Protein AF-S7SUB6-F1 (afdb_monomer)

pLDDT: mean 89.47, std 15.47, range [43.06, 98.5]

Structure (mmCIF, N/CA/C/O backbone):
data_AF-S7SUB6-F1
#
_entry.id   AF-S7SUB6-F1
#
loop_
_atom_site.group_PDB
_atom_site.id
_atom_site.type_symbol
_atom_site.label_atom_id
_atom_site.label_alt_id
_atom_site.label_comp_id
_atom_site.label_asym_id
_atom_site.label_entity_id
_atom_site.label_seq_id
_atom_site.pdbx_PDB_ins_code
_atom_site.Cartn_x
_atom_site.Cartn_y
_atom_site.Cartn_z
_atom_site.occupancy
_atom_site.B_iso_or_equiv
_atom_site.auth_seq_id
_atom_site.auth_comp_id
_atom_site.auth_asym_id
_atom_site.auth_atom_id
_atom_site.pdbx_PDB_model_num
ATOM 1 N N . MET A 1 1 ? 14.342 2.939 -26.545 1.00 86.25 1 MET A N 1
ATOM 2 C CA . MET A 1 1 ? 15.662 2.496 -26.038 1.00 86.25 1 MET A CA 1
ATOM 3 C C . MET A 1 1 ? 16.570 3.664 -25.688 1.00 86.25 1 MET A C 1
ATOM 5 O O . MET A 1 1 ? 17.601 3.454 -25.065 1.00 86.25 1 MET A O 1
ATOM 9 N N . ASP A 1 2 ? 16.173 4.881 -26.047 1.00 90.00 2 ASP A N 1
ATOM 10 C CA . ASP A 1 2 ? 17.003 6.080 -26.032 1.00 90.00 2 ASP A CA 1
ATOM 11 C C . ASP A 1 2 ? 17.676 6.333 -24.681 1.00 90.00 2 ASP A C 1
ATOM 13 O O . ASP A 1 2 ? 18.876 6.564 -24.652 1.00 90.00 2 ASP A O 1
ATOM 17 N N . ASP A 1 3 ? 16.956 6.220 -23.560 1.00 93.88 3 ASP A N 1
ATOM 18 C CA . ASP A 1 3 ? 17.545 6.399 -22.226 1.00 93.88 3 ASP A CA 1
ATOM 19 C C . ASP A 1 3 ? 18.558 5.319 -21.843 1.00 93.88 3 ASP A C 1
ATOM 21 O O . ASP A 1 3 ? 19.603 5.639 -21.283 1.00 93.88 3 ASP A O 1
ATOM 25 N N . LEU A 1 4 ? 18.296 4.055 -22.182 1.00 93.38 4 LEU A N 1
ATOM 26 C CA . LEU A 1 4 ? 19.220 2.958 -21.885 1.00 93.38 4 LEU A CA 1
ATOM 27 C C . LEU A 1 4 ? 20.514 3.096 -22.704 1.00 93.38 4 LEU A C 1
ATOM 29 O O . LEU A 1 4 ? 21.608 2.931 -22.170 1.00 93.38 4 LEU A O 1
ATOM 33 N N . ASN A 1 5 ? 20.401 3.525 -23.964 1.00 93.94 5 ASN A N 1
ATOM 34 C CA . ASN A 1 5 ? 21.551 3.761 -24.839 1.00 93.94 5 ASN A CA 1
ATOM 35 C C . ASN A 1 5 ? 22.452 4.932 -24.404 1.00 93.94 5 ASN A C 1
ATOM 37 O O . ASN A 1 5 ? 23.592 5.019 -24.854 1.00 93.94 5 ASN A O 1
ATOM 41 N N . LYS A 1 6 ? 21.988 5.816 -23.506 1.00 95.06 6 LYS A N 1
ATOM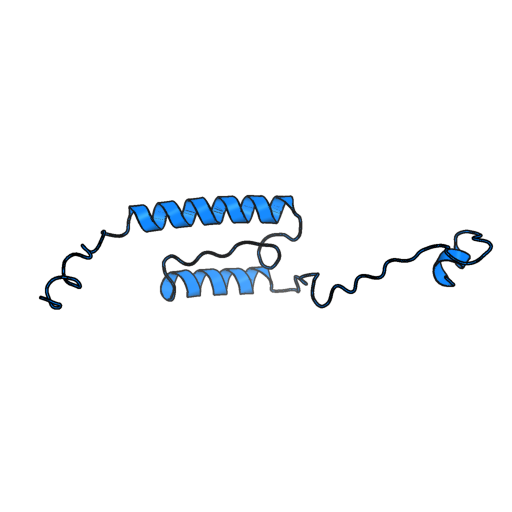 42 C CA . LYS A 1 6 ? 22.825 6.881 -22.917 1.00 95.06 6 LYS A CA 1
ATOM 43 C C . LYS A 1 6 ? 23.841 6.345 -21.906 1.00 95.06 6 LYS A C 1
ATOM 45 O O . LYS A 1 6 ? 24.818 7.032 -21.624 1.00 95.06 6 LYS A O 1
ATOM 50 N N . VAL A 1 7 ? 23.602 5.161 -21.336 1.00 96.44 7 VAL A N 1
ATOM 51 C CA . VAL A 1 7 ? 24.436 4.579 -20.268 1.00 96.44 7 VAL A CA 1
ATOM 52 C C . VAL A 1 7 ? 25.083 3.250 -20.656 1.00 96.44 7 VAL A C 1
ATOM 54 O O . VAL A 1 7 ? 26.066 2.852 -20.038 1.00 96.44 7 VAL A O 1
ATOM 57 N N . MET A 1 8 ? 24.570 2.566 -21.681 1.00 94.44 8 MET A N 1
ATOM 58 C CA . MET A 1 8 ? 25.138 1.319 -22.192 1.00 94.44 8 MET A CA 1
ATOM 59 C C . MET A 1 8 ? 24.933 1.187 -23.700 1.00 94.44 8 MET A C 1
ATOM 61 O O . MET A 1 8 ? 23.887 1.554 -24.214 1.00 94.44 8 MET A O 1
ATOM 65 N N . ASN A 1 9 ? 25.910 0.641 -24.423 1.00 91.75 9 ASN A N 1
ATOM 66 C CA . ASN A 1 9 ? 25.809 0.516 -25.876 1.00 91.75 9 ASN A CA 1
ATOM 67 C C . ASN A 1 9 ? 25.087 -0.785 -26.263 1.00 91.75 9 ASN A C 1
ATOM 69 O O . ASN A 1 9 ? 25.709 -1.848 -26.298 1.00 91.75 9 ASN A O 1
ATOM 73 N N . ILE A 1 10 ? 23.783 -0.711 -26.540 1.00 93.06 10 ILE A N 1
ATOM 74 C CA . ILE A 1 10 ? 22.996 -1.855 -27.019 1.00 93.06 10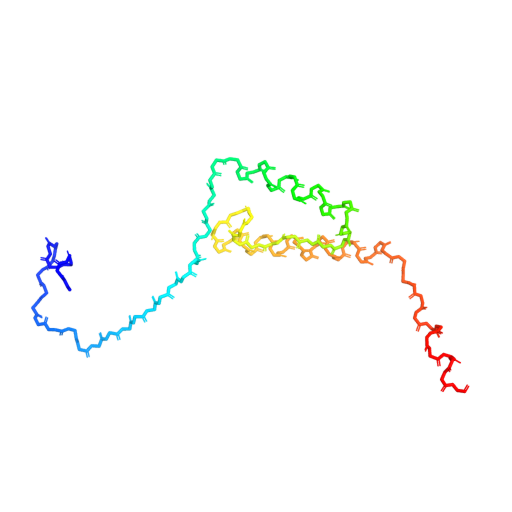 ILE A CA 1
ATOM 75 C C . ILE A 1 10 ? 22.800 -1.710 -28.526 1.00 93.06 10 ILE A C 1
ATOM 77 O O . ILE A 1 10 ? 22.079 -0.831 -28.999 1.00 93.06 10 ILE A O 1
ATOM 81 N N . ALA A 1 11 ? 23.449 -2.593 -29.283 1.00 89.88 11 ALA A N 1
ATOM 82 C CA . ALA A 1 11 ? 23.277 -2.679 -30.725 1.00 89.88 11 ALA A CA 1
ATOM 83 C C . ALA A 1 11 ? 22.060 -3.550 -31.076 1.00 89.88 11 ALA A C 1
ATOM 85 O O . ALA A 1 11 ? 21.863 -4.617 -30.498 1.00 89.88 11 ALA A O 1
ATOM 86 N N . GLY A 1 12 ? 21.276 -3.118 -32.065 1.00 89.75 12 GLY A N 1
ATOM 87 C CA . GLY A 1 12 ? 20.112 -3.862 -32.553 1.00 89.75 12 GLY A CA 1
ATOM 88 C C . GLY A 1 12 ? 18.805 -3.551 -31.815 1.00 89.75 12 GLY A C 1
ATOM 89 O O . GLY A 1 12 ? 18.716 -2.617 -31.019 1.00 89.75 12 GLY A O 1
ATOM 90 N N . GLN A 1 13 ? 17.761 -4.312 -32.143 1.00 92.25 13 GLN A N 1
ATOM 91 C CA . GLN A 1 13 ? 16.422 -4.194 -31.557 1.00 92.25 13 GLN A CA 1
ATOM 92 C C . GLN A 1 13 ? 16.161 -5.366 -30.600 1.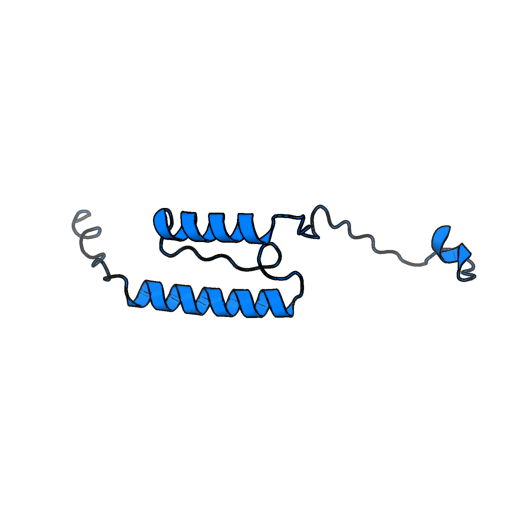00 92.25 13 GLN A C 1
ATOM 94 O O . GLN A 1 13 ? 16.716 -6.445 -30.819 1.00 92.25 13 GLN A O 1
ATOM 99 N N . PRO A 1 14 ? 15.329 -5.192 -29.555 1.00 93.75 14 PRO A N 1
ATOM 100 C CA . PRO A 1 14 ? 14.967 -6.297 -28.676 1.00 93.75 14 PRO A CA 1
ATOM 101 C C . PRO A 1 14 ? 14.232 -7.389 -29.463 1.00 93.75 14 PRO A C 1
ATOM 103 O O . PRO A 1 14 ? 13.255 -7.104 -30.151 1.00 93.75 14 PRO A O 1
ATOM 106 N N . GLU A 1 15 ? 14.681 -8.639 -29.327 1.00 96.75 15 GLU A N 1
ATOM 107 C CA . GLU A 1 15 ? 14.018 -9.807 -29.930 1.00 96.75 15 GLU A CA 1
ATOM 108 C C . GLU A 1 15 ? 12.632 -10.050 -29.311 1.00 96.75 15 GLU A C 1
ATOM 110 O O . GLU A 1 15 ? 11.699 -10.482 -29.984 1.00 96.75 15 GLU A O 1
ATOM 115 N N . PHE A 1 16 ? 12.480 -9.714 -28.027 1.00 96.94 16 PHE A N 1
ATOM 116 C CA . PHE A 1 16 ? 11.240 -9.863 -27.278 1.00 96.94 16 PHE A CA 1
ATOM 117 C C . PHE A 1 16 ? 11.069 -8.738 -26.254 1.00 96.94 16 PHE A C 1
ATOM 119 O O . PHE A 1 16 ? 12.036 -8.276 -25.645 1.00 96.94 16 PHE A O 1
ATOM 126 N N . ALA A 1 17 ? 9.824 -8.308 -26.040 1.00 95.31 17 ALA A N 1
ATOM 127 C CA . ALA A 1 17 ? 9.484 -7.288 -25.057 1.00 95.31 17 ALA A CA 1
ATOM 128 C C . ALA A 1 17 ? 8.144 -7.591 -24.376 1.00 95.31 17 ALA A C 1
ATOM 130 O O . ALA A 1 17 ? 7.158 -7.917 -25.036 1.00 95.31 17 ALA A O 1
ATOM 131 N N . VAL A 1 18 ? 8.095 -7.401 -23.054 1.00 97.50 18 VAL A N 1
ATOM 132 C CA . VAL A 1 18 ? 6.861 -7.441 -22.255 1.00 97.50 18 VAL A CA 1
ATOM 133 C C . VAL A 1 18 ? 6.666 -6.089 -21.595 1.00 97.50 18 VAL A C 1
ATOM 135 O O . VAL A 1 18 ? 7.555 -5.586 -20.911 1.00 97.50 18 VAL A O 1
ATOM 138 N N . ILE A 1 19 ? 5.488 -5.504 -21.791 1.00 97.06 19 ILE A N 1
ATOM 139 C CA . ILE A 1 19 ? 5.138 -4.201 -21.231 1.00 97.06 19 ILE A CA 1
ATOM 140 C C . ILE A 1 19 ? 3.929 -4.377 -20.319 1.00 97.06 19 ILE A C 1
ATOM 142 O O . ILE A 1 19 ? 2.828 -4.664 -20.785 1.00 97.06 19 ILE A O 1
ATOM 146 N N . SER A 1 20 ? 4.128 -4.121 -19.028 1.00 97.44 20 SER A N 1
ATOM 147 C CA . SER A 1 20 ? 3.065 -4.133 -18.020 1.00 97.44 20 SER A CA 1
ATOM 148 C C . SER A 1 20 ? 2.850 -2.729 -17.467 1.00 97.44 20 SER A C 1
ATOM 150 O O . SER A 1 20 ? 3.789 -2.078 -17.009 1.00 97.44 20 SER A O 1
ATOM 152 N N . ARG A 1 21 ? 1.605 -2.237 -17.510 1.00 97.31 21 ARG A N 1
ATOM 153 C CA . ARG A 1 21 ? 1.247 -0.893 -17.030 1.00 97.31 21 ARG A CA 1
ATOM 154 C C . ARG A 1 21 ? 0.532 -0.969 -15.687 1.00 97.31 21 ARG A C 1
ATOM 156 O O . ARG A 1 21 ? -0.626 -1.367 -15.615 1.00 97.31 21 ARG A O 1
ATOM 163 N N . TRP A 1 22 ? 1.196 -0.489 -14.647 1.00 96.50 22 TRP A N 1
ATOM 164 C CA . TRP A 1 22 ? 0.691 -0.506 -13.279 1.00 96.50 22 TRP A CA 1
ATOM 165 C C . TRP A 1 22 ? 0.057 0.839 -12.907 1.00 96.50 22 TRP A C 1
ATOM 167 O O . TRP A 1 22 ? 0.707 1.741 -12.381 1.00 96.50 22 TRP A O 1
ATOM 177 N N . LYS A 1 23 ? -1.233 1.008 -13.221 1.00 96.62 23 LYS A N 1
ATOM 178 C CA . LYS A 1 23 ? -1.971 2.243 -12.906 1.00 96.62 23 LYS A CA 1
ATOM 179 C C . LYS A 1 23 ? -2.312 2.291 -11.415 1.00 96.62 23 LYS A C 1
ATOM 181 O O . LYS A 1 23 ? -3.008 1.408 -10.932 1.00 96.62 23 LYS A O 1
ATOM 186 N N . ARG A 1 24 ? -1.895 3.357 -10.717 1.00 94.50 24 ARG A N 1
ATOM 187 C CA . ARG A 1 24 ? -2.171 3.581 -9.278 1.00 94.50 24 ARG A CA 1
ATOM 188 C C . ARG A 1 24 ? -1.689 2.433 -8.371 1.00 94.50 24 ARG A C 1
ATOM 190 O O . ARG A 1 24 ? -2.279 2.192 -7.328 1.00 94.50 24 ARG A O 1
ATOM 197 N N . ALA A 1 25 ? -0.628 1.732 -8.769 1.00 93.19 25 ALA A N 1
ATOM 198 C CA . ALA A 1 25 ? -0.108 0.587 -8.017 1.00 93.19 25 ALA A CA 1
ATOM 199 C C . ALA A 1 25 ? 0.797 0.973 -6.839 1.00 93.19 25 ALA A C 1
ATOM 201 O O . ALA A 1 25 ? 1.135 0.118 -6.033 1.00 93.19 25 ALA A O 1
ATOM 202 N N . MET A 1 26 ? 1.196 2.246 -6.751 1.00 93.62 26 MET A N 1
ATOM 203 C CA . MET A 1 26 ? 2.110 2.739 -5.728 1.00 93.62 26 MET A CA 1
ATOM 204 C C . MET A 1 26 ? 1.395 3.745 -4.817 1.00 93.62 26 MET A C 1
ATOM 206 O O . MET A 1 26 ? 1.292 4.921 -5.189 1.00 93.62 26 MET A O 1
ATOM 210 N N . PRO A 1 27 ? 0.888 3.314 -3.647 1.00 95.25 27 PRO A N 1
ATOM 211 C CA . PRO A 1 27 ? 0.378 4.215 -2.620 1.00 95.25 27 PRO A CA 1
ATOM 212 C C . PRO A 1 27 ? 1.378 5.329 -2.305 1.00 95.25 27 PRO A C 1
ATOM 214 O O . PRO A 1 27 ? 2.579 5.093 -2.207 1.00 95.25 27 PRO A O 1
ATOM 217 N N . GLN A 1 28 ? 0.876 6.555 -2.174 1.00 96.19 28 GLN A N 1
ATOM 218 C CA . GLN A 1 28 ? 1.688 7.729 -1.862 1.00 96.19 28 GLN A CA 1
ATOM 219 C C . GLN A 1 28 ? 1.344 8.217 -0.459 1.00 96.19 28 GLN A C 1
ATOM 221 O O . GLN A 1 28 ? 0.252 8.738 -0.224 1.00 96.19 28 GLN A O 1
ATOM 226 N N . TYR A 1 29 ? 2.278 8.061 0.476 1.00 95.81 29 TYR A N 1
ATOM 227 C CA . TYR A 1 29 ? 2.110 8.536 1.847 1.00 95.81 29 TYR A CA 1
ATOM 228 C C . TYR A 1 29 ? 2.537 9.997 1.931 1.00 95.81 29 TYR A C 1
ATOM 230 O O . TYR A 1 29 ? 3.691 10.325 2.196 1.00 95.81 29 TYR A O 1
ATOM 238 N N . THR A 1 30 ? 1.600 10.897 1.651 1.00 97.00 30 THR A N 1
ATOM 239 C CA . THR A 1 30 ? 1.844 12.336 1.775 1.00 97.00 30 THR A CA 1
ATOM 240 C C . THR A 1 30 ? 1.847 12.771 3.238 1.00 97.00 30 THR A C 1
ATOM 242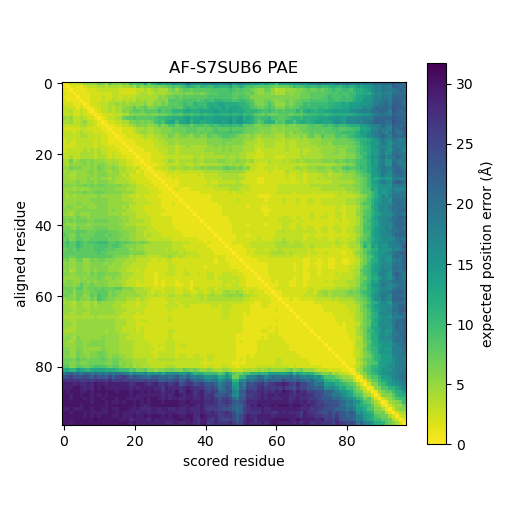 O O . THR A 1 30 ? 1.349 12.062 4.117 1.00 97.00 30 THR A O 1
ATOM 245 N N . VAL A 1 31 ? 2.360 13.975 3.506 1.00 98.31 31 VAL A N 1
ATOM 246 C CA . VAL A 1 31 ? 2.275 14.602 4.833 1.00 98.31 31 VAL A CA 1
ATOM 247 C C . VAL A 1 31 ? 0.834 14.523 5.362 1.00 98.31 31 VAL A C 1
ATOM 249 O O . VAL A 1 31 ? -0.137 14.725 4.621 1.00 98.31 31 VAL A O 1
ATOM 252 N N . GLY A 1 32 ? 0.682 14.153 6.634 1.00 97.81 32 GLY A N 1
ATOM 253 C CA . GLY A 1 32 ? -0.624 13.920 7.254 1.00 97.81 32 GLY A CA 1
ATOM 254 C C . GLY A 1 32 ? -1.153 12.479 7.142 1.00 97.81 32 GLY A C 1
ATOM 255 O O . GLY A 1 32 ? -2.287 12.218 7.540 1.00 97.81 32 GLY A O 1
ATOM 256 N N . HIS A 1 33 ? -0.413 11.545 6.526 1.00 97.88 33 HIS A N 1
ATOM 257 C CA . HIS A 1 33 ? -0.887 10.166 6.308 1.00 97.88 33 HIS A CA 1
ATOM 258 C C . HIS A 1 33 ? -1.216 9.438 7.609 1.00 97.88 33 HIS A C 1
ATOM 260 O O . HIS A 1 33 ? -2.270 8.814 7.717 1.00 97.88 33 HIS A O 1
ATOM 266 N N . ARG A 1 34 ? -0.350 9.566 8.615 1.00 96.94 34 ARG A N 1
ATOM 267 C CA . ARG A 1 34 ? -0.523 8.894 9.908 1.00 96.94 34 ARG A CA 1
ATOM 268 C C . ARG A 1 34 ? -1.747 9.420 10.651 1.00 96.94 34 ARG A C 1
ATOM 270 O O . ARG A 1 34 ? -2.497 8.642 11.227 1.00 96.94 34 ARG A O 1
ATOM 277 N N . GLU A 1 35 ? -1.975 10.724 10.585 1.00 98.19 35 GLU A N 1
ATOM 278 C CA . GLU A 1 35 ? -3.099 11.420 11.203 1.00 98.19 35 GLU A CA 1
ATOM 279 C C . GLU A 1 35 ? -4.419 11.012 10.541 1.00 98.19 35 GLU A C 1
ATOM 281 O O . GLU A 1 35 ? -5.388 10.685 11.227 1.00 98.19 35 GLU A O 1
ATOM 286 N N . ARG A 1 36 ? -4.450 10.953 9.201 1.00 97.81 36 ARG A N 1
ATOM 287 C CA . ARG A 1 36 ? -5.611 10.440 8.455 1.00 97.81 36 ARG A CA 1
ATOM 288 C C . ARG A 1 36 ? -5.905 8.989 8.817 1.00 97.81 36 ARG A C 1
ATOM 290 O O . ARG A 1 36 ? -7.065 8.640 9.012 1.00 97.81 36 ARG A O 1
ATOM 297 N N . LEU A 1 37 ? -4.869 8.161 8.930 1.00 97.31 37 LEU A N 1
ATOM 298 C CA . LEU A 1 37 ? -5.031 6.757 9.282 1.00 97.31 37 LEU A CA 1
ATOM 299 C C . LEU A 1 37 ? -5.567 6.574 10.706 1.00 97.31 37 LEU A C 1
ATOM 301 O O . LEU A 1 37 ? -6.466 5.763 10.909 1.00 97.31 37 LEU A O 1
ATOM 305 N N . ALA A 1 38 ? -5.055 7.338 11.672 1.00 97.25 38 ALA A N 1
ATOM 306 C CA . ALA A 1 38 ? -5.549 7.322 13.045 1.00 97.25 38 ALA A CA 1
ATOM 307 C C . ALA A 1 38 ? -7.039 7.686 13.102 1.00 97.25 38 ALA A C 1
ATOM 309 O O . ALA A 1 38 ? -7.824 6.948 13.693 1.00 97.25 38 ALA A O 1
ATOM 310 N N . LYS A 1 39 ? -7.440 8.752 12.395 1.00 97.81 39 LYS A N 1
ATOM 311 C CA . LYS A 1 39 ? -8.842 9.175 12.304 1.00 97.81 39 LYS A CA 1
ATOM 312 C C . LYS A 1 39 ? -9.739 8.094 11.696 1.00 97.81 39 LYS A C 1
ATOM 314 O O . LYS A 1 39 ? -10.821 7.840 12.209 1.00 97.81 39 LYS A O 1
ATOM 319 N N . ILE A 1 40 ? -9.293 7.442 10.620 1.00 97.06 40 ILE A N 1
ATOM 320 C CA . ILE A 1 40 ? -10.051 6.348 9.996 1.00 97.06 40 ILE A CA 1
ATOM 321 C C . ILE A 1 40 ? -10.210 5.181 10.974 1.00 97.06 40 ILE A C 1
ATOM 323 O O . ILE A 1 40 ? -11.313 4.671 11.131 1.00 97.06 40 ILE A O 1
ATOM 327 N N . LYS A 1 41 ? -9.133 4.768 11.654 1.00 95.88 41 LYS A N 1
ATOM 328 C CA . LYS A 1 41 ? -9.184 3.672 12.634 1.00 95.88 41 LYS A CA 1
ATOM 329 C C . LYS A 1 41 ? -10.141 3.983 13.789 1.00 95.88 41 LYS A C 1
ATOM 331 O O . LYS A 1 41 ? -10.892 3.103 14.192 1.00 95.88 41 LYS A O 1
ATOM 336 N N . GLU A 1 42 ? -10.137 5.220 14.284 1.00 96.44 42 GLU A N 1
ATOM 337 C CA . GLU A 1 42 ? -11.066 5.685 15.320 1.00 96.44 42 GLU A CA 1
ATOM 338 C C . GLU A 1 42 ? -12.525 5.610 14.850 1.00 96.44 42 GLU A C 1
ATOM 340 O O . GLU A 1 42 ? -13.349 4.980 15.509 1.00 96.44 42 GLU A O 1
ATOM 345 N N . GLN A 1 43 ? -12.830 6.170 13.676 1.00 96.94 43 GLN A N 1
ATOM 346 C CA . GLN A 1 43 ? -14.182 6.149 13.104 1.00 96.94 43 GLN A CA 1
ATOM 347 C C . GLN A 1 43 ? -14.677 4.724 12.835 1.00 96.94 43 GLN A C 1
ATOM 349 O O . GLN A 1 43 ? -15.822 4.389 13.129 1.00 96.94 43 GLN A O 1
ATOM 354 N N . MET A 1 44 ? -13.809 3.854 12.315 1.00 96.50 44 MET A N 1
ATOM 355 C CA . MET A 1 44 ? -14.150 2.453 12.076 1.00 96.50 44 MET A CA 1
ATOM 356 C C . MET A 1 44 ? -14.455 1.706 13.371 1.00 96.50 44 MET A C 1
ATOM 358 O O . MET A 1 44 ? -15.380 0.903 13.392 1.00 96.50 44 MET A O 1
ATOM 362 N N . ALA A 1 45 ? -13.726 1.979 14.454 1.00 93.62 45 ALA A N 1
ATOM 363 C CA . ALA A 1 45 ? -13.995 1.337 15.735 1.00 93.62 45 ALA A CA 1
ATOM 364 C C . ALA A 1 45 ? -15.397 1.677 16.273 1.00 93.62 45 ALA A C 1
ATOM 366 O O . ALA A 1 45 ? -16.037 0.813 16.870 1.00 93.62 45 ALA A O 1
ATOM 367 N N . SER A 1 46 ? -15.888 2.903 16.043 1.00 95.06 46 SER A N 1
ATOM 368 C CA . SER A 1 46 ? -17.234 3.315 16.462 1.00 95.06 46 SER A CA 1
ATOM 369 C C . SER A 1 46 ? -18.343 2.898 15.497 1.00 95.06 46 SER A C 1
ATOM 371 O O . SER A 1 46 ? -19.427 2.532 15.940 1.00 95.06 46 SER A O 1
ATOM 373 N N . GLU A 1 47 ? -18.102 2.979 14.187 1.00 97.25 47 GLU A N 1
ATOM 374 C CA . GLU A 1 47 ? -19.156 2.846 13.169 1.00 97.25 47 GLU A CA 1
ATOM 375 C C . GLU A 1 47 ? -19.192 1.458 12.515 1.00 97.25 47 GLU A C 1
ATOM 377 O O . GLU A 1 47 ? -20.234 1.040 12.014 1.00 97.25 47 GLU A O 1
ATOM 382 N N . LEU A 1 48 ? -18.068 0.735 12.514 1.00 96.00 48 LEU A N 1
ATOM 383 C CA . LEU A 1 48 ? -17.878 -0.541 11.816 1.00 96.00 48 LEU A CA 1
ATOM 384 C C . LEU A 1 48 ? -17.149 -1.569 12.707 1.00 96.00 48 LEU A C 1
ATOM 386 O O . LEU A 1 48 ? -16.070 -2.055 12.343 1.00 96.00 48 LEU A O 1
ATOM 390 N N . PRO A 1 49 ? -17.708 -1.927 13.880 1.00 93.81 49 PRO A N 1
ATOM 391 C CA . PRO A 1 49 ? -17.085 -2.909 14.757 1.00 93.81 49 PRO A CA 1
ATOM 392 C C . PRO A 1 49 ? -16.928 -4.255 14.033 1.00 93.81 49 PRO A C 1
ATOM 394 O O . PRO A 1 49 ? -17.841 -4.728 13.358 1.00 93.81 49 PRO A O 1
ATOM 397 N N . GLY A 1 50 ? -15.747 -4.861 14.160 1.00 93.62 50 GLY A N 1
ATOM 398 C CA . GLY A 1 50 ? -15.396 -6.107 13.470 1.00 93.62 50 GLY A CA 1
ATOM 399 C C . GLY A 1 50 ? -14.776 -5.931 12.078 1.00 93.62 50 GLY A C 1
ATOM 400 O O . GLY A 1 50 ? -14.408 -6.930 11.460 1.00 93.62 50 GLY A O 1
ATOM 401 N N . VAL A 1 51 ? -14.612 -4.696 11.585 1.00 96.25 51 VAL A N 1
ATOM 402 C CA . VAL A 1 51 ? -13.893 -4.403 10.334 1.00 96.25 51 VAL A CA 1
ATOM 403 C C . VAL A 1 51 ? -12.470 -3.933 10.637 1.00 96.25 51 VAL A C 1
ATOM 405 O O . VAL A 1 51 ? -12.260 -2.992 11.399 1.00 96.25 51 VAL A O 1
ATOM 408 N N . PHE A 1 52 ? -11.480 -4.554 9.992 1.00 96.56 52 PHE A N 1
ATOM 409 C CA . PHE A 1 52 ? -10.058 -4.277 10.212 1.00 96.56 52 PHE A CA 1
ATOM 410 C C . PHE A 1 52 ? -9.341 -3.974 8.893 1.00 96.56 52 PHE A C 1
ATOM 412 O O . PHE A 1 52 ? -9.653 -4.553 7.853 1.00 96.56 52 PHE A O 1
ATOM 419 N N . LEU A 1 53 ? -8.376 -3.053 8.936 1.00 96.56 53 LEU A N 1
ATOM 420 C CA . LEU A 1 53 ? -7.583 -2.633 7.777 1.00 96.56 53 LEU A CA 1
ATOM 421 C C . LEU A 1 53 ? -6.276 -3.425 7.685 1.00 96.56 53 LEU A C 1
ATOM 423 O O . LEU A 1 53 ? -5.604 -3.617 8.696 1.00 96.56 53 LEU A O 1
ATOM 427 N N . ALA A 1 54 ? -5.888 -3.805 6.467 1.00 97.19 54 ALA A N 1
ATOM 428 C CA . ALA A 1 54 ? -4.588 -4.402 6.170 1.00 97.19 54 ALA A CA 1
ATOM 429 C C . ALA A 1 54 ? -4.157 -4.114 4.723 1.00 97.19 54 ALA A C 1
ATOM 431 O O . ALA A 1 54 ? -4.994 -4.011 3.824 1.00 97.19 54 ALA A O 1
ATOM 432 N N . GLY A 1 55 ? -2.844 -4.011 4.498 1.00 96.62 55 GLY A N 1
ATOM 433 C CA . GLY A 1 55 ? -2.235 -3.905 3.170 1.00 96.62 55 GLY A CA 1
ATOM 434 C C . GLY A 1 55 ? -1.480 -2.599 2.920 1.00 96.62 55 GLY A C 1
ATOM 435 O O . GLY A 1 55 ? -1.359 -1.731 3.784 1.00 96.62 55 GLY A O 1
ATOM 436 N N . SER A 1 56 ? -0.992 -2.439 1.688 1.00 96.62 56 SER A N 1
ATOM 437 C CA . SER A 1 56 ? -0.008 -1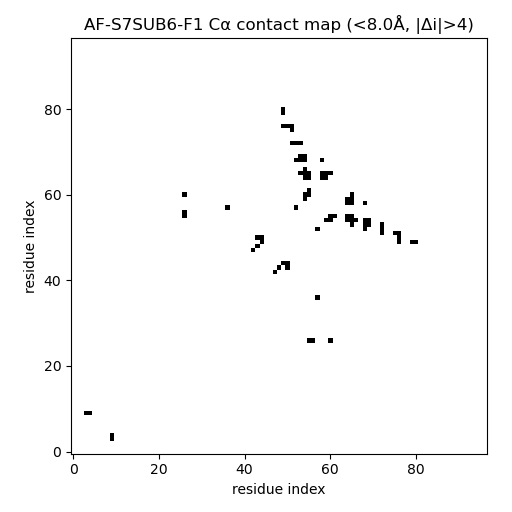.409 1.324 1.00 96.62 56 SER A CA 1
ATOM 438 C C . SER A 1 56 ? -0.515 0.034 1.383 1.00 96.62 56 SER A C 1
ATOM 440 O O . SER A 1 56 ? 0.248 0.977 1.192 1.00 96.62 56 SER A O 1
ATOM 442 N N . SER A 1 57 ? -1.809 0.245 1.601 1.00 96.62 57 SER A N 1
ATOM 443 C CA . SER A 1 57 ? -2.404 1.582 1.690 1.00 96.62 57 SER A CA 1
ATOM 444 C C . SER A 1 57 ? -2.280 2.207 3.081 1.00 96.62 57 SER A C 1
ATOM 446 O O . SER A 1 57 ? -2.582 3.391 3.225 1.00 96.62 57 SER A O 1
ATOM 448 N N . TYR A 1 58 ? -1.865 1.440 4.095 1.00 96.19 58 TYR A N 1
ATOM 449 C CA . TYR A 1 58 ? -1.980 1.843 5.496 1.00 96.19 58 TYR A CA 1
ATOM 450 C C . TYR A 1 58 ? -0.613 2.006 6.168 1.00 96.19 58 TYR A C 1
ATOM 452 O O . TYR A 1 58 ? -0.114 3.129 6.230 1.00 96.19 58 TYR A O 1
ATOM 460 N N . GLU A 1 59 ? -0.001 0.929 6.665 1.00 95.25 59 GLU A N 1
ATOM 461 C CA . GLU A 1 59 ? 1.162 1.004 7.571 1.00 95.25 59 GLU A CA 1
ATOM 462 C C . GLU A 1 59 ? 2.402 0.313 7.005 1.00 95.25 59 GLU A C 1
ATOM 464 O O . GLU A 1 59 ? 3.071 -0.444 7.696 1.00 95.25 59 GLU A O 1
ATOM 469 N N . GLY A 1 60 ? 2.717 0.587 5.740 1.00 94.00 60 GLY A N 1
ATOM 470 C CA . GLY A 1 60 ? 3.922 0.077 5.096 1.00 94.00 60 GLY A CA 1
ATOM 471 C C . GLY A 1 60 ? 3.649 -0.386 3.677 1.00 94.00 60 GLY A C 1
ATOM 472 O O . GLY A 1 60 ? 2.585 -0.920 3.370 1.00 94.00 60 GLY A O 1
ATOM 473 N N . LEU A 1 61 ? 4.614 -0.127 2.803 1.00 94.25 61 LEU A N 1
ATOM 474 C CA . LEU A 1 61 ? 4.531 -0.436 1.379 1.00 94.25 61 LEU A CA 1
ATOM 475 C C . LEU A 1 61 ? 5.172 -1.792 1.061 1.00 94.25 61 LEU A C 1
ATOM 477 O O . LEU A 1 61 ? 4.868 -2.392 0.030 1.00 94.25 61 LEU A O 1
ATOM 481 N N . GLY A 1 62 ? 6.087 -2.249 1.921 1.00 95.75 62 GLY A N 1
ATOM 482 C CA . GLY A 1 62 ? 6.837 -3.472 1.716 1.00 95.75 62 GLY A CA 1
ATOM 483 C C . GLY A 1 62 ? 5.938 -4.699 1.768 1.00 95.75 62 GLY A C 1
ATOM 484 O O . GLY A 1 62 ? 4.917 -4.730 2.456 1.00 95.75 62 GLY A O 1
ATOM 485 N N . LEU A 1 63 ? 6.353 -5.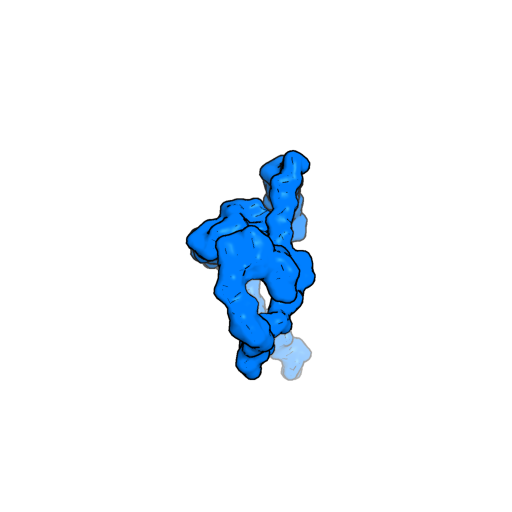746 1.056 1.00 97.12 63 LEU A N 1
ATOM 486 C CA . LEU A 1 63 ? 5.686 -7.040 1.143 1.00 97.12 63 LEU A CA 1
ATOM 487 C C . LEU A 1 63 ? 5.673 -7.587 2.588 1.00 97.12 63 LEU A C 1
ATOM 489 O O . LEU A 1 63 ? 4.600 -8.015 3.007 1.00 97.12 63 LEU A O 1
ATOM 493 N N . PRO A 1 64 ? 6.776 -7.519 3.372 1.00 98.00 64 PRO A N 1
ATOM 494 C CA . PRO A 1 64 ? 6.748 -7.921 4.780 1.00 98.00 64 PRO A CA 1
ATOM 495 C C . PRO A 1 64 ? 5.728 -7.124 5.600 1.00 98.00 64 PRO A C 1
ATOM 497 O O . PRO A 1 64 ? 4.905 -7.723 6.279 1.00 98.00 64 PRO A O 1
ATOM 500 N N . ASP A 1 65 ? 5.683 -5.796 5.437 1.00 97.25 65 ASP A N 1
ATOM 501 C CA . ASP A 1 65 ? 4.718 -4.948 6.150 1.00 97.25 65 ASP A CA 1
ATOM 502 C C . ASP A 1 65 ? 3.268 -5.357 5.851 1.00 97.25 65 ASP A C 1
ATOM 504 O O . ASP A 1 65 ? 2.405 -5.327 6.726 1.00 97.25 65 ASP A O 1
ATOM 508 N N . CYS A 1 66 ? 2.973 -5.721 4.598 1.00 97.69 66 CYS A N 1
ATOM 509 C CA . CYS A 1 66 ? 1.643 -6.179 4.201 1.00 97.69 66 CYS A CA 1
ATOM 510 C C . CYS A 1 66 ? 1.291 -7.537 4.822 1.00 97.69 66 CYS A C 1
ATOM 512 O O . CYS A 1 66 ? 0.134 -7.747 5.188 1.00 97.69 66 CYS A O 1
ATOM 514 N N . ILE A 1 67 ? 2.270 -8.439 4.938 1.00 98.25 67 ILE A N 1
ATOM 515 C CA . ILE A 1 67 ? 2.104 -9.744 5.589 1.00 98.25 67 ILE A CA 1
ATOM 516 C C . ILE A 1 67 ? 1.814 -9.537 7.076 1.00 98.25 67 ILE A C 1
ATOM 518 O O . ILE A 1 67 ? 0.776 -9.993 7.552 1.00 98.25 67 ILE A O 1
ATOM 522 N N . ASP A 1 68 ? 2.646 -8.764 7.775 1.00 98.38 68 ASP A N 1
ATOM 523 C CA . ASP A 1 68 ? 2.494 -8.490 9.208 1.00 98.38 68 ASP A CA 1
ATOM 524 C C . ASP A 1 68 ? 1.140 -7.829 9.517 1.00 98.38 68 ASP A C 1
ATOM 526 O O . ASP A 1 68 ? 0.448 -8.195 10.475 1.00 98.38 68 ASP A O 1
ATOM 530 N N . GLN A 1 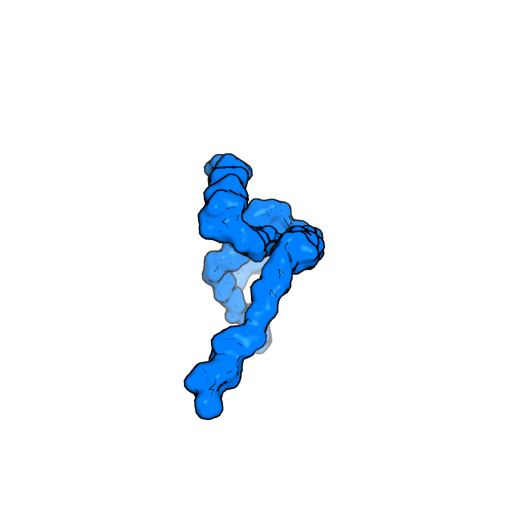69 ? 0.717 -6.879 8.674 1.00 98.19 69 GLN A N 1
ATOM 531 C CA . GLN A 1 69 ? -0.607 -6.258 8.762 1.00 98.19 69 GLN A CA 1
ATOM 532 C C . GLN A 1 69 ? -1.739 -7.274 8.555 1.00 98.19 69 GLN A C 1
ATOM 534 O O . GLN A 1 69 ? -2.737 -7.226 9.275 1.00 98.19 69 GLN A O 1
ATOM 539 N N . GLY A 1 70 ? -1.596 -8.197 7.602 1.00 98.25 70 GLY A N 1
ATOM 540 C CA . GLY A 1 70 ? -2.563 -9.269 7.363 1.00 98.25 70 GLY A CA 1
ATOM 541 C C . GLY A 1 70 ? -2.684 -10.218 8.555 1.00 98.25 70 GLY A C 1
ATOM 542 O O . GLY A 1 70 ? -3.791 -10.494 9.017 1.00 98.25 70 GLY A O 1
ATOM 543 N N . GLU A 1 71 ? -1.556 -10.658 9.113 1.00 98.50 71 GLU A N 1
ATOM 544 C CA . GLU A 1 71 ? -1.541 -11.504 10.308 1.00 98.50 71 GLU A CA 1
ATOM 545 C C . GLU A 1 71 ? -2.180 -10.806 11.510 1.00 98.50 71 GLU A C 1
ATOM 547 O O . GLU A 1 71 ? -2.949 -11.414 12.259 1.00 98.50 71 GLU A O 1
ATOM 552 N N . LYS A 1 72 ? -1.894 -9.512 11.690 1.00 98.25 72 LYS A N 1
ATOM 553 C CA . LYS A 1 72 ? -2.523 -8.700 12.731 1.00 98.25 72 LYS A CA 1
ATOM 554 C C . LYS A 1 72 ? -4.037 -8.623 12.539 1.00 98.25 72 LYS A C 1
ATOM 556 O O . LY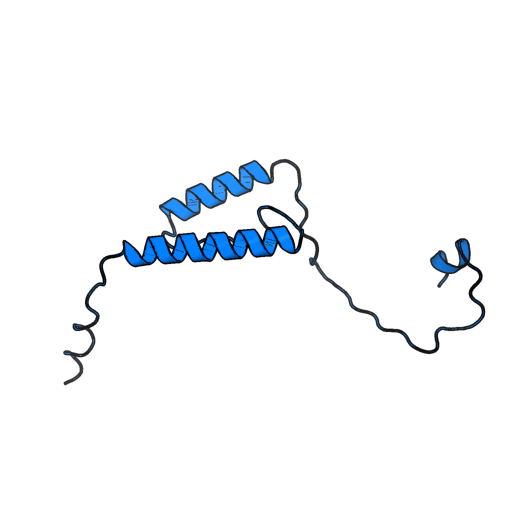S A 1 72 ? -4.764 -8.877 13.494 1.00 98.25 72 LYS A O 1
ATOM 561 N N . ALA A 1 73 ? -4.509 -8.327 11.329 1.00 97.69 73 ALA A N 1
ATOM 562 C CA . ALA A 1 73 ? -5.939 -8.258 11.038 1.00 97.69 73 ALA A CA 1
ATOM 563 C C . ALA A 1 73 ? -6.652 -9.586 11.337 1.00 97.69 73 ALA A C 1
ATOM 565 O O . ALA A 1 73 ? -7.720 -9.572 11.941 1.00 97.69 73 ALA A O 1
ATOM 566 N N . VAL A 1 74 ? -6.051 -10.734 11.000 1.00 98.12 74 VAL A N 1
ATOM 567 C CA . VAL A 1 74 ? -6.618 -12.051 11.340 1.00 98.12 74 VAL A CA 1
ATOM 568 C C . VAL A 1 74 ? -6.732 -12.236 12.853 1.00 98.12 74 VAL A C 1
ATOM 570 O O . VAL A 1 74 ? -7.783 -12.661 13.332 1.00 98.12 74 VAL A O 1
ATOM 573 N N . ARG A 1 75 ? -5.685 -11.900 13.618 1.00 98.06 75 ARG A N 1
ATOM 574 C CA . ARG A 1 75 ? -5.737 -11.976 15.089 1.00 98.06 75 ARG A CA 1
ATOM 575 C C . ARG A 1 75 ? -6.859 -11.108 15.655 1.00 98.06 75 ARG A C 1
ATOM 577 O O . ARG A 1 75 ? -7.630 -11.589 16.482 1.00 98.06 75 ARG A O 1
ATOM 584 N N . ASP A 1 76 ? -6.974 -9.871 15.180 1.00 96.25 76 ASP A N 1
ATOM 585 C CA . ASP A 1 76 ? -7.984 -8.922 15.652 1.00 96.25 76 ASP A CA 1
ATOM 586 C C . ASP A 1 76 ? -9.416 -9.406 15.321 1.00 96.25 76 ASP A C 1
ATOM 588 O O . ASP A 1 76 ? -10.299 -9.362 16.181 1.00 96.25 76 ASP A O 1
ATOM 592 N N . VAL A 1 77 ? -9.635 -9.966 14.122 1.00 96.88 77 VAL A N 1
ATOM 593 C CA . VAL A 1 77 ? -10.917 -10.578 13.716 1.00 96.88 77 VAL A CA 1
ATOM 594 C C . VAL A 1 77 ? -11.290 -11.753 14.615 1.00 96.88 77 VAL A C 1
ATOM 596 O O . VAL A 1 77 ? -12.425 -11.832 15.083 1.00 96.88 77 VAL A O 1
ATOM 599 N N . LEU A 1 78 ? -10.355 -12.674 14.865 1.00 97.06 78 LEU A N 1
ATOM 600 C CA . LEU A 1 78 ? -10.624 -13.853 15.691 1.00 97.06 78 LEU A CA 1
ATOM 601 C C . LEU A 1 78 ? -10.998 -13.459 17.122 1.00 97.06 78 LEU A C 1
ATOM 603 O O . LEU A 1 78 ? -11.959 -14.001 17.665 1.00 97.06 78 LEU A O 1
ATOM 607 N N . LEU A 1 79 ? -10.287 -12.491 17.707 1.00 96.25 79 LEU A N 1
ATOM 608 C CA . LEU A 1 79 ? -10.603 -11.966 19.036 1.00 96.25 79 LEU A CA 1
ATOM 609 C C . LEU A 1 79 ? -11.997 -11.333 19.079 1.00 96.25 79 LEU A C 1
ATOM 611 O O . LEU A 1 79 ? -12.756 -11.597 20.009 1.00 96.25 79 LEU A O 1
ATOM 615 N N . TYR A 1 80 ? -12.354 -10.542 18.064 1.00 94.88 80 TYR A N 1
ATOM 616 C CA . TYR A 1 80 ? -13.674 -9.921 17.973 1.00 94.88 80 TYR A CA 1
ATOM 617 C C . TYR A 1 80 ? -14.799 -10.965 17.893 1.00 94.88 80 TYR A C 1
ATOM 619 O O . TYR A 1 80 ? -15.770 -10.892 18.644 1.00 94.88 80 TYR A O 1
ATOM 627 N N . LEU A 1 81 ? -14.654 -11.977 17.032 1.00 95.56 81 LEU A N 1
ATOM 628 C CA . LEU A 1 81 ? -15.676 -13.013 16.847 1.00 95.56 81 LEU A CA 1
ATOM 629 C C . LEU A 1 81 ? -15.835 -13.928 18.066 1.00 95.56 81 LEU A C 1
ATOM 631 O O . LEU A 1 81 ? -16.941 -14.378 18.341 1.00 95.56 81 LEU A O 1
ATOM 635 N N . GLN A 1 82 ? -14.760 -14.191 18.812 1.00 93.75 82 GLN A N 1
ATOM 636 C CA . GLN A 1 82 ? -14.825 -14.976 20.052 1.00 93.75 82 GLN A CA 1
ATOM 637 C C . GLN A 1 82 ? -15.575 -14.251 21.176 1.00 93.75 82 GLN A C 1
ATOM 639 O O . GLN A 1 82 ? -16.122 -14.897 22.067 1.00 93.75 82 GLN A O 1
ATOM 644 N N . GLN A 1 83 ? -15.586 -12.918 21.150 1.00 82.56 83 GLN A N 1
ATOM 645 C CA . GLN A 1 83 ? -16.271 -12.080 22.137 1.00 82.56 83 GLN A CA 1
ATOM 646 C C . GLN A 1 83 ? -17.718 -11.767 21.738 1.00 82.56 83 GLN A C 1
ATOM 648 O O . GLN A 1 83 ? -18.523 -11.393 22.593 1.00 82.56 83 GLN A O 1
ATOM 653 N N . ALA A 1 84 ? -18.063 -11.918 20.458 1.00 68.06 84 ALA A N 1
ATOM 654 C CA . ALA A 1 84 ? -19.419 -11.717 19.978 1.00 68.06 84 ALA A CA 1
ATOM 655 C C . ALA A 1 84 ? -20.328 -12.864 20.468 1.00 68.06 84 ALA A C 1
ATOM 657 O O . ALA A 1 84 ? -20.045 -14.031 20.183 1.00 68.06 84 ALA A O 1
ATOM 658 N N . PRO A 1 85 ? -21.434 -12.583 21.187 1.00 58.12 85 PRO A N 1
ATOM 659 C CA . PRO A 1 85 ? -22.398 -13.620 21.518 1.00 58.12 85 PRO A CA 1
ATOM 660 C C . PRO A 1 85 ? -22.962 -14.191 20.215 1.00 58.12 85 PRO A C 1
ATOM 662 O O . PRO A 1 85 ? -23.496 -13.454 19.385 1.00 58.12 85 PRO A O 1
ATOM 665 N N . VAL A 1 86 ? -22.837 -15.507 20.036 1.00 57.75 86 VAL A N 1
ATOM 666 C CA . VAL A 1 86 ? -23.484 -16.240 18.944 1.00 57.75 86 VAL A CA 1
ATOM 667 C C . VAL A 1 86 ? -24.989 -16.040 19.106 1.00 57.75 86 VAL A C 1
ATOM 669 O O . VAL A 1 86 ? -25.627 -16.727 19.901 1.00 57.75 86 VAL A O 1
ATOM 672 N N . GLN A 1 87 ? -25.572 -15.073 18.395 1.00 53.25 87 GLN A N 1
ATOM 673 C CA . GLN A 1 87 ? -27.020 -15.018 18.255 1.00 53.25 87 GLN A CA 1
ATOM 674 C C . GLN A 1 87 ? -27.433 -16.299 17.535 1.00 53.25 87 GLN A C 1
ATOM 676 O O . GLN A 1 87 ? -27.054 -16.552 16.391 1.00 53.25 87 GLN A O 1
ATOM 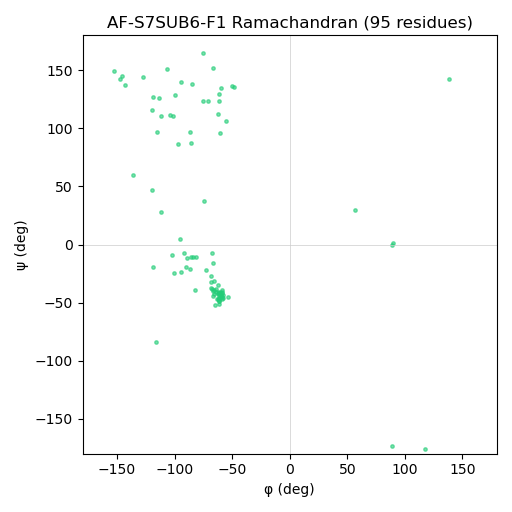681 N N . GLN A 1 88 ? -28.140 -17.146 18.275 1.00 48.03 88 GLN A N 1
ATOM 682 C CA . GLN A 1 88 ? -28.635 -18.439 17.845 1.00 48.03 88 GLN A CA 1
ATOM 683 C C . GLN A 1 88 ? -29.476 -18.227 16.581 1.00 48.03 88 GLN A C 1
ATOM 685 O O . GLN A 1 88 ? -30.581 -17.697 16.623 1.00 48.03 88 GLN A O 1
ATOM 690 N N . THR A 1 89 ? -28.943 -18.617 15.425 1.00 54.19 89 THR A N 1
ATOM 691 C CA . THR A 1 89 ? -29.619 -18.572 14.118 1.00 54.19 89 THR A CA 1
ATOM 692 C C . THR A 1 89 ? -30.677 -19.685 14.007 1.00 54.19 89 THR A C 1
ATOM 694 O O . THR A 1 89 ? -30.846 -20.300 12.959 1.00 54.19 89 THR A O 1
ATOM 697 N N . SER A 1 90 ? -31.390 -19.982 15.101 1.00 48.72 90 SER A N 1
ATOM 698 C CA . SER A 1 90 ? -32.470 -20.974 15.154 1.00 48.72 90 SER A CA 1
ATOM 699 C C . SER A 1 90 ? -33.835 -20.404 14.764 1.00 48.72 90 SER A C 1
ATOM 701 O O . SER A 1 90 ? -34.697 -21.166 14.335 1.00 48.72 90 SER A O 1
ATOM 703 N N . ASP A 1 91 ? -34.032 -19.084 14.837 1.00 46.06 91 ASP A N 1
ATOM 704 C CA . ASP A 1 91 ? -35.375 -18.489 14.711 1.00 46.06 91 ASP A CA 1
ATOM 705 C C . ASP A 1 91 ? -35.759 -18.084 13.277 1.00 46.06 91 ASP A C 1
ATOM 707 O O . ASP A 1 91 ? -36.913 -17.759 13.012 1.00 46.06 91 ASP A O 1
ATOM 711 N N . LEU A 1 92 ? -34.830 -18.160 12.316 1.00 51.25 92 LEU A N 1
ATOM 712 C CA . LEU A 1 92 ? -35.111 -17.876 10.897 1.00 51.25 92 LEU A CA 1
ATOM 713 C C . LEU A 1 92 ? -35.576 -19.107 10.096 1.00 51.25 92 LEU A C 1
ATOM 715 O O . LEU A 1 92 ? -36.072 -18.948 8.985 1.00 51.25 92 LEU A O 1
ATOM 719 N N . TYR A 1 93 ? -35.460 -20.322 10.647 1.00 51.97 93 TYR A N 1
ATOM 720 C CA . TYR A 1 93 ? -35.889 -21.562 9.977 1.00 51.97 93 TYR A CA 1
ATOM 721 C C . TYR A 1 93 ? -37.230 -22.120 10.484 1.00 51.97 93 TYR A C 1
ATOM 723 O O . TYR A 1 93 ? -37.770 -23.041 9.872 1.00 51.97 93 TYR A O 1
ATOM 731 N N . SER A 1 94 ? -37.797 -21.579 11.568 1.00 51.31 94 SER A N 1
ATOM 732 C CA . SER A 1 94 ? -39.072 -22.047 12.134 1.00 51.31 94 SER A CA 1
ATOM 733 C C . SER A 1 94 ? -40.316 -21.418 11.494 1.00 51.31 94 SER A C 1
ATOM 735 O O . SER A 1 94 ? -41.409 -21.928 11.715 1.00 51.31 94 SER A O 1
ATOM 737 N N . SER A 1 95 ? -40.181 -20.372 10.665 1.00 49.44 95 SER A N 1
ATOM 738 C CA . SER A 1 95 ? -41.315 -19.733 9.967 1.00 49.44 95 SER A CA 1
ATOM 739 C C . SER A 1 95 ? -41.560 -20.236 8.534 1.00 49.44 95 SER A C 1
ATOM 741 O O . SER A 1 95 ? -42.437 -19.715 7.848 1.00 49.44 95 SER A O 1
ATOM 743 N N . VAL A 1 96 ? -40.814 -21.255 8.078 1.00 56.66 96 VAL A N 1
ATOM 744 C CA . VAL A 1 96 ? -40.973 -21.886 6.746 1.00 56.66 96 VAL A CA 1
ATOM 745 C C . VAL A 1 96 ? -41.502 -23.329 6.857 1.00 56.66 96 VAL A C 1
ATOM 747 O O . VAL A 1 96 ? -41.220 -24.177 6.013 1.00 56.66 96 VAL A O 1
ATOM 750 N N . ARG A 1 97 ? -42.265 -23.641 7.908 1.00 43.06 97 ARG A N 1
ATOM 751 C CA . ARG A 1 97 ? -43.047 -24.882 7.997 1.00 43.06 97 ARG A CA 1
ATOM 752 C C . ARG A 1 97 ? -44.500 -24.595 8.313 1.00 43.06 97 ARG A C 1
ATOM 754 O O . ARG A 1 97 ? -44.739 -23.731 9.181 1.00 43.06 97 ARG A O 1
#

Foldseek 3Di:
DVVVCVPDPDPDDDPDDDDDDDPPVAADCDPCQQVVLVVVVVCCVVPPPLDADADCNHQHNDPVRRVVRVVVSVVSNVVSVVPDPPPPPPPVPPVPD

Secondary structure (DSSP, 8-state):
-HHHHTTS---S--S-------TT-S----TTHHHHHHHHHHHHHHHSTT----STTTS-SSHHHHHHHHHHHHHHHHHHHHHS----TTTTSTT--

Radius of gyration: 24.16 Å; Cα contacts (8 Å, |Δi|>4): 42; chains: 1; bounding box: 69×40×55 Å

Solvent-accessible surface area (backbone atoms only — not comparable to full-atom values): 6413 Å² total; per-residue (Å²): 110,71,75,58,52,74,79,43,90,73,84,83,77,81,93,71,88,84,88,84,86,74,80,87,73,70,74,77,85,53,94,63,45,69,60,54,50,50,51,50,55,54,52,33,60,74,78,39,74,82,65,74,79,64,33,50,84,74,82,35,74,49,71,66,42,24,50,55,32,42,56,49,36,52,53,54,44,52,55,47,59,74,70,48,79,79,74,74,82,64,75,80,66,67,80,80,114

Sequence (97 aa):
MDDLNKVMNIAGQPEFAVISRWKRAMPQYTVGHRERLAKIKEQMASELPGVFLAGSSYEGLGLPDCIDQGEKAVRDVLLYLQQAPVQQTSDLYSSVR

Mean predicted aligned error: 8.23 Å